Protein AF-A0A0F9LLH9-F1 (afdb_monomer_lite)

Secondary structure (DSSP, 8-state):
-HHHHHHHHHHHHHHHHHHHHHHHHHHHHHHHHHHHHHHHHHHHHHHHHHHHHHHHHHHHHH-S-HHHHHHHHHGGGHHHHHHHHHHHHTTSS-HHHHHHHHHHHHTHHHHTTS----

Organism: NCBI:txid412755

Structure (mmCIF, N/CA/C/O backbone):
data_AF-A0A0F9LLH9-F1
#
_entry.id   AF-A0A0F9LLH9-F1
#
loop_
_atom_site.group_PDB
_atom_site.id
_atom_site.type_symbol
_atom_site.label_atom_id
_atom_site.label_alt_id
_atom_site.label_comp_id
_atom_site.label_asym_id
_atom_site.label_entity_id
_atom_site.label_seq_id
_atom_site.pdbx_PDB_ins_code
_atom_site.Cartn_x
_atom_site.Cartn_y
_atom_site.Cartn_z
_atom_site.occupancy
_atom_site.B_iso_or_equiv
_atom_site.auth_seq_id
_atom_site.auth_comp_id
_atom_site.auth_asym_id
_atom_site.auth_atom_id
_atom_site.pdbx_PDB_model_num
ATOM 1 N N . MET A 1 1 ? -37.346 12.008 60.355 1.00 65.50 1 MET A N 1
ATOM 2 C CA . MET A 1 1 ? -37.540 12.304 58.913 1.00 65.50 1 MET A CA 1
ATOM 3 C C . MET A 1 1 ? -36.290 12.849 58.220 1.00 65.50 1 MET A C 1
ATOM 5 O O . MET A 1 1 ? -36.055 12.449 57.093 1.00 65.50 1 MET A O 1
ATOM 9 N N . ALA A 1 2 ? -35.460 13.703 58.837 1.00 70.50 2 ALA A N 1
ATOM 10 C CA . ALA A 1 2 ? -34.271 14.254 58.160 1.00 70.50 2 ALA A CA 1
ATOM 11 C C . ALA A 1 2 ? -33.203 13.199 57.783 1.00 70.50 2 ALA A C 1
ATOM 13 O O . ALA A 1 2 ? -32.676 13.241 56.675 1.00 70.50 2 ALA A O 1
ATOM 14 N N . LEU A 1 3 ? -32.940 12.211 58.653 1.00 71.38 3 LEU A N 1
ATOM 15 C CA . LEU A 1 3 ? -31.946 11.157 58.386 1.00 71.38 3 LEU A CA 1
ATOM 16 C C . LEU A 1 3 ? -32.271 10.329 57.129 1.00 71.38 3 LEU A C 1
ATOM 18 O O . LEU A 1 3 ? -31.393 10.084 56.310 1.00 71.38 3 LEU A O 1
ATOM 22 N N . SER A 1 4 ? -33.534 9.936 56.940 1.00 68.62 4 SER A N 1
ATOM 23 C CA . SER A 1 4 ? -33.949 9.094 55.808 1.00 68.62 4 SER A CA 1
ATOM 24 C C . SER A 1 4 ? -33.879 9.819 54.460 1.00 68.62 4 SER A C 1
ATOM 26 O O . SER A 1 4 ? -33.668 9.186 53.430 1.00 68.62 4 SER A O 1
ATOM 28 N N . VAL A 1 5 ? -34.041 11.146 54.456 1.00 74.75 5 VAL A N 1
ATOM 29 C CA . VAL A 1 5 ? -33.921 11.976 53.244 1.00 74.75 5 VAL A CA 1
ATOM 30 C C . VAL A 1 5 ? -32.457 12.131 52.828 1.00 74.75 5 VAL A C 1
ATOM 32 O O . VAL A 1 5 ? -32.149 12.065 51.640 1.00 74.75 5 VAL A O 1
ATOM 35 N N . VAL A 1 6 ? -31.547 12.294 53.794 1.00 75.00 6 VAL A N 1
ATOM 36 C CA . VAL A 1 6 ? -30.104 12.393 53.525 1.00 75.00 6 VAL A CA 1
ATOM 37 C C . VAL A 1 6 ? -29.558 11.073 52.976 1.00 75.00 6 VAL A C 1
ATOM 39 O O . VAL A 1 6 ? -28.835 11.096 51.985 1.00 75.00 6 VAL A O 1
ATOM 42 N N . VAL A 1 7 ? -29.958 9.933 53.553 1.00 74.81 7 VAL A N 1
ATOM 43 C CA . VAL A 1 7 ? -29.532 8.598 53.090 1.00 74.81 7 VAL A CA 1
ATOM 44 C C . VAL A 1 7 ? -29.948 8.342 51.635 1.00 74.81 7 VAL A C 1
ATOM 46 O O . VAL A 1 7 ? -29.089 8.008 50.823 1.00 74.81 7 VAL A O 1
ATOM 49 N N . LYS A 1 8 ? -31.209 8.615 51.261 1.00 76.56 8 LYS A N 1
ATOM 50 C CA . LYS A 1 8 ? -31.678 8.480 49.865 1.00 76.56 8 LYS A CA 1
ATOM 51 C C . LYS A 1 8 ? -30.870 9.321 48.876 1.00 76.56 8 LYS A C 1
ATOM 53 O O . LYS A 1 8 ? -30.489 8.843 47.816 1.00 76.56 8 LYS A O 1
ATOM 58 N N . LYS A 1 9 ? -30.573 10.576 49.230 1.00 73.50 9 LYS A N 1
ATOM 59 C CA . LYS A 1 9 ? -29.843 11.497 48.346 1.00 73.50 9 LYS A CA 1
ATOM 60 C C . LYS A 1 9 ? -28.395 11.048 48.104 1.00 73.50 9 LYS A C 1
ATOM 62 O O . LYS A 1 9 ? -27.853 11.297 47.030 1.00 73.50 9 LYS A O 1
ATOM 67 N N . VAL A 1 10 ? -27.778 10.400 49.096 1.00 78.38 10 VAL A N 1
ATOM 68 C CA . VAL A 1 10 ? -26.444 9.795 48.970 1.00 78.38 10 VAL A CA 1
ATOM 69 C C . VAL A 1 10 ? -26.495 8.553 48.073 1.00 78.38 10 VAL A C 1
ATOM 71 O O . VAL A 1 10 ? -25.686 8.462 47.154 1.00 78.38 10 VAL A O 1
ATOM 74 N N . GLU A 1 11 ? -27.466 7.653 48.263 1.00 76.44 11 GLU A N 1
ATOM 75 C CA . GLU A 1 11 ? -27.653 6.463 47.410 1.00 76.44 11 GLU A CA 1
ATOM 76 C C . GLU A 1 11 ? -27.918 6.818 45.938 1.00 76.44 11 GLU A C 1
ATOM 78 O O . GLU A 1 11 ? -27.299 6.240 45.039 1.00 76.44 11 GLU A O 1
ATOM 83 N N . ASP A 1 12 ? -28.775 7.809 45.676 1.00 80.00 12 ASP A N 1
ATOM 84 C CA . ASP A 1 12 ? -29.069 8.286 44.320 1.00 80.00 12 ASP A CA 1
ATOM 85 C C . ASP A 1 12 ? -27.812 8.864 43.646 1.00 80.00 12 ASP A C 1
ATOM 87 O O . ASP A 1 12 ? -27.518 8.566 42.485 1.00 80.00 12 ASP A O 1
ATOM 91 N N . GLY A 1 13 ? -27.023 9.648 44.391 1.00 81.56 13 GLY A N 1
ATOM 92 C CA . GLY A 1 13 ? -25.750 10.195 43.919 1.00 81.56 13 GLY A CA 1
ATOM 93 C C . GLY A 1 13 ? -24.730 9.104 43.587 1.00 81.56 13 GLY A C 1
ATOM 94 O O . GLY A 1 13 ? -24.126 9.130 42.514 1.00 81.56 13 GLY A O 1
ATOM 95 N N . SER A 1 14 ? -24.575 8.109 44.463 1.00 80.62 14 SER A N 1
ATOM 96 C CA . SER A 1 14 ? -23.702 6.954 44.226 1.00 80.62 14 SER A CA 1
ATOM 97 C C . SER A 1 14 ? -24.143 6.144 43.005 1.00 80.62 14 SER A C 1
ATOM 99 O O . SER A 1 14 ? -23.306 5.766 42.187 1.00 80.62 14 SER A O 1
ATOM 101 N N . THR A 1 15 ? -25.449 5.943 42.822 1.00 84.38 15 THR A N 1
ATOM 102 C CA . THR A 1 15 ? -26.009 5.201 41.681 1.00 84.38 15 THR A CA 1
ATOM 103 C C . THR A 1 15 ? -25.741 5.911 40.352 1.00 84.38 15 THR A C 1
ATOM 105 O O . THR A 1 15 ? -25.343 5.276 39.372 1.00 84.38 15 THR A O 1
ATOM 108 N N . LEU A 1 16 ? -25.890 7.240 40.314 1.00 86.25 16 LEU A N 1
ATOM 109 C CA . LEU A 1 16 ? -25.577 8.052 39.132 1.00 86.25 16 LEU A CA 1
ATOM 110 C C . LEU A 1 16 ? -24.092 7.979 38.756 1.00 86.25 16 LEU A C 1
ATOM 112 O O . LEU A 1 16 ? -23.763 7.851 37.575 1.00 86.25 16 LEU A O 1
ATOM 116 N N . VAL A 1 17 ? -23.196 8.023 39.747 1.00 87.31 17 VAL A N 1
ATOM 117 C CA . VAL A 1 17 ? -21.747 7.905 39.524 1.00 87.31 17 VAL A CA 1
ATOM 118 C C . VAL A 1 17 ? -21.389 6.524 38.978 1.00 87.31 17 VAL A C 1
ATOM 120 O O . VAL A 1 17 ? -20.662 6.437 37.990 1.00 87.31 17 VAL A O 1
ATOM 123 N N . VAL A 1 18 ? -21.939 5.452 39.557 1.00 89.06 18 VAL A N 1
ATOM 124 C CA . VAL A 1 18 ? -21.704 4.075 39.092 1.00 89.06 18 VAL A CA 1
ATOM 125 C C . VAL A 1 18 ? -22.172 3.894 37.649 1.00 89.06 18 VAL A C 1
ATOM 127 O O . VAL A 1 18 ? -21.434 3.334 36.839 1.00 89.06 18 VAL A O 1
ATOM 130 N N . LYS A 1 19 ? -23.345 4.429 37.289 1.00 88.88 19 LYS A N 1
ATOM 131 C CA . LYS A 1 19 ? -23.845 4.376 35.909 1.00 88.88 19 LYS A CA 1
ATOM 132 C C . LYS A 1 19 ? -22.925 5.121 34.941 1.00 88.88 19 LYS A C 1
ATOM 134 O O . LYS A 1 19 ? -22.507 4.554 33.939 1.00 88.88 19 LYS A O 1
ATOM 139 N N . ALA A 1 20 ? -22.531 6.351 35.273 1.00 87.81 20 ALA A N 1
ATOM 140 C CA . ALA A 1 20 ? -21.629 7.133 34.429 1.00 87.81 20 ALA A CA 1
ATOM 141 C C . ALA A 1 20 ? -20.248 6.470 34.262 1.00 87.81 20 ALA A C 1
ATOM 143 O O . ALA A 1 20 ? -19.631 6.571 33.201 1.00 87.81 20 ALA A O 1
ATOM 144 N N . MET A 1 21 ? -19.749 5.795 35.302 1.00 88.31 21 MET A N 1
ATOM 145 C CA . MET A 1 21 ? -18.527 4.994 35.222 1.00 88.31 21 MET A CA 1
ATOM 146 C C . MET A 1 21 ? -18.713 3.756 34.340 1.00 88.31 21 MET A C 1
ATOM 148 O O . MET A 1 21 ? -17.844 3.484 33.517 1.00 88.31 21 MET A O 1
ATOM 152 N N . SER A 1 22 ? -19.841 3.051 34.458 1.00 91.50 22 SER A N 1
ATOM 153 C CA . SER A 1 22 ? -20.176 1.902 33.607 1.00 91.50 22 SER A CA 1
ATOM 154 C C . SER A 1 22 ? -20.208 2.289 32.128 1.00 91.50 22 SER A C 1
ATOM 156 O O . SER A 1 22 ? -19.522 1.668 31.320 1.00 91.50 22 SER A O 1
ATOM 158 N N . ASP A 1 23 ? -20.902 3.379 31.787 1.00 91.62 23 ASP A N 1
ATOM 159 C CA . ASP A 1 23 ? -21.000 3.880 30.410 1.00 91.62 23 ASP A CA 1
ATOM 160 C C . ASP A 1 23 ? -19.620 4.263 29.842 1.00 91.62 23 ASP A C 1
ATOM 162 O O . ASP A 1 23 ? -19.338 4.101 28.653 1.00 91.62 23 ASP A O 1
ATOM 166 N N . LYS A 1 24 ? -18.726 4.794 30.689 1.00 91.75 24 LYS A N 1
ATOM 167 C CA . LYS A 1 24 ? -17.340 5.090 30.295 1.00 91.75 24 LYS A CA 1
ATOM 168 C C . LYS A 1 24 ? -16.535 3.816 30.052 1.00 91.75 24 LYS A C 1
ATOM 170 O O . LYS A 1 24 ? -15.802 3.763 29.067 1.00 91.75 24 LYS A O 1
ATOM 175 N N . THR A 1 25 ? -16.664 2.811 30.915 1.00 91.81 25 THR A N 1
ATOM 176 C CA . THR A 1 25 ? -15.997 1.511 30.750 1.00 91.81 25 THR A CA 1
ATOM 177 C C . THR A 1 25 ? -16.435 0.818 29.461 1.00 91.81 25 THR A C 1
ATOM 179 O O . THR A 1 25 ? -15.596 0.268 28.746 1.00 91.81 25 THR A O 1
ATOM 182 N N . GLU A 1 26 ? -17.720 0.892 29.115 1.00 92.88 26 GLU A N 1
ATOM 183 C CA . GLU A 1 26 ? -18.250 0.335 27.867 1.00 92.88 26 GLU A CA 1
ATOM 184 C C . GLU A 1 26 ? -17.631 1.022 26.640 1.00 92.88 26 GLU A C 1
ATOM 186 O O . GLU A 1 26 ? -17.029 0.360 25.796 1.00 92.88 26 GLU A O 1
ATOM 191 N N . LYS A 1 27 ? -17.618 2.362 26.608 1.00 93.94 27 LYS A N 1
ATOM 192 C CA . LYS A 1 27 ? -16.973 3.128 25.523 1.00 93.94 27 LYS A CA 1
ATOM 193 C C . LYS A 1 27 ? -15.484 2.823 25.375 1.00 93.94 27 LYS A C 1
ATOM 195 O O . LYS A 1 27 ? -14.987 2.725 24.256 1.00 93.94 27 LYS A O 1
ATOM 200 N N . ILE A 1 28 ? -14.759 2.687 26.488 1.00 93.25 28 ILE A N 1
ATOM 201 C CA . ILE A 1 28 ? -13.338 2.306 26.461 1.00 93.25 28 ILE A CA 1
ATOM 202 C C . ILE A 1 28 ? -13.179 0.915 25.841 1.00 93.25 28 ILE A C 1
ATOM 204 O O . ILE A 1 28 ? -12.287 0.709 25.020 1.00 93.25 28 ILE A O 1
ATOM 208 N N . THR A 1 29 ? -14.055 -0.024 26.196 1.00 90.94 29 THR A N 1
ATOM 209 C CA . THR A 1 29 ? -14.032 -1.391 25.664 1.00 90.94 29 THR A CA 1
ATOM 210 C C . THR A 1 29 ? -14.237 -1.409 24.150 1.00 90.94 29 THR A C 1
ATOM 212 O O . THR A 1 29 ? -13.516 -2.117 23.447 1.00 90.94 29 THR A O 1
ATOM 215 N N . ASP A 1 30 ? -15.163 -0.606 23.632 1.00 93.19 30 ASP A N 1
ATOM 216 C CA . ASP A 1 30 ? -15.415 -0.528 22.190 1.00 93.19 30 ASP A CA 1
ATOM 217 C C . ASP A 1 30 ? -14.237 0.090 21.430 1.00 93.19 30 ASP A C 1
ATOM 219 O O . ASP A 1 30 ? -13.787 -0.465 20.428 1.00 93.19 30 ASP A O 1
ATOM 223 N N . VAL A 1 31 ? -13.639 1.163 21.959 1.00 93.19 31 VAL A N 1
ATOM 224 C CA . VAL A 1 31 ? -12.424 1.758 21.375 1.00 93.19 31 VAL A CA 1
ATOM 225 C C . VAL A 1 31 ? -11.266 0.755 21.343 1.00 93.19 31 VAL A C 1
ATOM 227 O O . VAL A 1 31 ? -10.522 0.701 20.362 1.00 93.19 31 VAL A O 1
ATOM 230 N N . LEU A 1 32 ? -11.103 -0.061 22.390 1.00 87.00 32 LEU A N 1
ATOM 231 C CA . LEU A 1 32 ? -10.059 -1.088 22.436 1.00 87.00 32 LEU A CA 1
ATOM 232 C C . LEU A 1 32 ? -10.273 -2.183 21.383 1.00 87.00 32 LEU A C 1
ATOM 234 O O . LEU A 1 32 ? -9.300 -2.617 20.763 1.00 87.00 32 LEU A O 1
ATOM 238 N N . LYS A 1 33 ? -11.521 -2.599 21.136 1.00 89.75 33 LYS A N 1
ATOM 239 C CA . LYS A 1 33 ? -11.845 -3.560 20.068 1.00 89.75 33 LYS A CA 1
ATOM 240 C C . LYS A 1 33 ? -11.500 -2.995 18.692 1.00 89.75 33 LYS A C 1
ATOM 242 O O . LYS A 1 33 ? -10.807 -3.660 17.923 1.00 89.75 33 LYS A O 1
ATOM 247 N N . ASP A 1 34 ? -11.898 -1.756 18.416 1.00 89.31 34 ASP A N 1
ATOM 248 C CA . ASP A 1 34 ? -11.603 -1.087 17.144 1.00 89.31 34 ASP A CA 1
ATOM 249 C C . ASP A 1 34 ? -10.096 -0.932 16.905 1.00 89.31 34 ASP A C 1
ATOM 251 O O . ASP A 1 34 ? -9.607 -1.115 15.787 1.00 89.31 34 ASP A O 1
ATOM 255 N N . LEU A 1 35 ? -9.337 -0.605 17.956 1.00 83.31 35 LEU A N 1
ATOM 256 C CA . LEU A 1 35 ? -7.878 -0.533 17.888 1.00 83.31 35 LEU A CA 1
ATOM 257 C C . LEU A 1 35 ? -7.250 -1.899 17.616 1.00 83.31 35 LEU A C 1
ATOM 259 O O . LEU A 1 35 ? -6.313 -1.977 16.823 1.00 83.31 35 LEU A O 1
ATOM 263 N N . SER A 1 36 ? -7.765 -2.960 18.242 1.00 79.88 36 SER A N 1
ATOM 264 C CA . SER A 1 36 ? -7.280 -4.323 18.019 1.00 79.88 36 SER A CA 1
ATOM 265 C C . SER A 1 36 ? -7.433 -4.733 16.555 1.00 79.88 36 SER A C 1
ATOM 267 O O . SER A 1 36 ? -6.464 -5.181 15.950 1.00 79.88 36 SER A O 1
ATOM 269 N N . VAL A 1 37 ? -8.611 -4.502 15.963 1.00 81.69 37 VAL A N 1
ATOM 270 C CA . VAL A 1 37 ? -8.879 -4.821 14.549 1.00 81.69 37 VAL A CA 1
ATOM 271 C C . VAL A 1 37 ? -7.937 -4.048 13.623 1.00 81.69 37 VAL A C 1
ATOM 273 O O . VAL A 1 37 ? -7.250 -4.644 12.797 1.00 81.69 37 VAL A O 1
ATOM 276 N N . LYS A 1 38 ? -7.814 -2.727 13.812 1.00 75.62 38 LYS A N 1
ATOM 277 C CA . LYS A 1 38 ? -6.903 -1.894 13.005 1.00 75.62 38 LYS A CA 1
ATOM 278 C C . LYS A 1 38 ? -5.439 -2.317 13.143 1.00 75.62 38 LYS A C 1
ATOM 280 O O . LYS A 1 38 ? -4.671 -2.202 12.190 1.00 75.62 38 LYS A O 1
ATOM 285 N N . MET A 1 39 ? -5.024 -2.771 14.325 1.00 68.88 39 MET A N 1
ATOM 286 C CA . MET A 1 39 ? -3.658 -3.240 14.550 1.00 68.88 39 MET A CA 1
ATOM 287 C C . MET A 1 39 ? -3.370 -4.534 13.781 1.00 68.88 39 MET A C 1
ATOM 289 O O . MET A 1 39 ? -2.264 -4.690 13.261 1.00 68.88 39 MET A O 1
ATOM 293 N N . ASP A 1 40 ? -4.344 -5.436 13.679 1.00 68.88 40 ASP A N 1
ATOM 294 C CA . ASP A 1 40 ? -4.202 -6.665 12.898 1.00 68.88 40 ASP A CA 1
ATOM 295 C C . ASP A 1 40 ? -4.143 -6.382 11.391 1.00 68.88 40 ASP A C 1
ATOM 297 O O . ASP A 1 40 ? -3.290 -6.952 10.704 1.00 68.88 40 ASP A O 1
ATOM 301 N N . ASP A 1 41 ? -4.926 -5.418 10.896 1.00 71.06 41 ASP A N 1
ATOM 302 C CA . ASP A 1 41 ? -4.827 -4.939 9.510 1.00 71.06 41 ASP A CA 1
ATOM 303 C C . ASP A 1 41 ? -3.424 -4.376 9.207 1.00 71.06 41 ASP A C 1
ATOM 305 O O . ASP A 1 41 ? -2.784 -4.757 8.225 1.00 71.06 41 ASP A O 1
ATOM 309 N N . ILE A 1 42 ? -2.876 -3.537 10.099 1.00 70.88 42 ILE A N 1
ATOM 310 C CA . ILE A 1 42 ? -1.523 -2.967 9.951 1.00 70.88 42 ILE A CA 1
ATOM 311 C C . ILE A 1 42 ? -0.444 -4.055 9.972 1.00 70.88 42 ILE A C 1
ATOM 313 O O . ILE A 1 42 ? 0.526 -3.985 9.210 1.00 70.88 42 ILE A O 1
ATOM 317 N N . LYS A 1 43 ? -0.572 -5.057 10.851 1.00 66.94 43 LYS A N 1
ATOM 318 C CA . LYS A 1 43 ? 0.359 -6.194 10.881 1.00 66.94 43 LYS A CA 1
ATOM 319 C C . LYS A 1 43 ? 0.315 -6.954 9.563 1.00 66.94 43 LYS A C 1
ATOM 321 O O . LYS A 1 43 ? 1.379 -7.274 9.037 1.00 66.94 43 LYS A O 1
ATOM 326 N N . SER A 1 44 ? -0.879 -7.197 9.023 1.00 70.81 44 SER A N 1
ATOM 327 C CA . SER A 1 44 ? -1.045 -7.848 7.723 1.00 70.81 44 SER A CA 1
ATOM 328 C C . SER A 1 44 ? -0.327 -7.067 6.620 1.00 70.81 44 SER A C 1
ATOM 330 O O . SER A 1 44 ? 0.521 -7.627 5.927 1.00 70.81 44 SER A O 1
ATOM 332 N N . ASP A 1 45 ? -0.548 -5.753 6.534 1.00 76.06 45 ASP A N 1
ATOM 333 C CA . ASP A 1 45 ? 0.116 -4.882 5.557 1.00 76.06 45 ASP A CA 1
ATO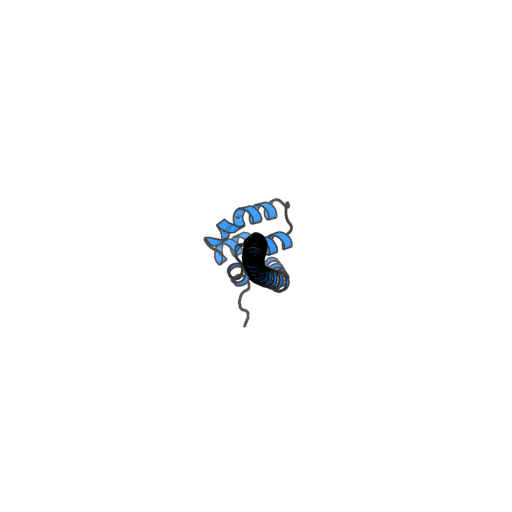M 334 C C . ASP A 1 45 ? 1.642 -4.868 5.713 1.00 76.06 45 ASP A C 1
ATOM 336 O O . ASP A 1 45 ? 2.380 -4.902 4.727 1.00 76.06 45 ASP A O 1
ATOM 340 N N . SER A 1 46 ? 2.140 -4.837 6.952 1.00 79.44 46 SER A N 1
ATOM 341 C CA . SER A 1 46 ? 3.577 -4.872 7.249 1.00 79.44 46 SER A CA 1
ATOM 342 C C . SER A 1 46 ? 4.226 -6.176 6.781 1.00 79.44 46 SER A C 1
ATOM 344 O O . SER A 1 46 ? 5.296 -6.146 6.168 1.00 79.44 46 SER A O 1
ATOM 346 N N . VAL A 1 47 ? 3.559 -7.313 7.012 1.00 81.38 47 VAL A N 1
ATOM 347 C CA . VAL A 1 47 ? 4.001 -8.629 6.530 1.00 81.38 47 VAL A CA 1
ATOM 348 C C . VAL A 1 47 ? 4.028 -8.648 5.004 1.00 81.38 47 VAL A C 1
ATOM 350 O O . VAL A 1 47 ? 5.065 -8.966 4.426 1.00 81.38 47 VAL A O 1
ATOM 353 N N . LEU A 1 48 ? 2.950 -8.202 4.347 1.00 81.00 48 LEU A N 1
ATOM 354 C CA . LEU A 1 48 ? 2.886 -8.148 2.885 1.00 81.00 48 LEU A CA 1
ATOM 355 C C . LEU A 1 48 ? 4.003 -7.281 2.292 1.00 81.00 48 LEU A C 1
ATOM 357 O O . LEU A 1 48 ? 4.667 -7.669 1.332 1.00 81.00 48 LEU A O 1
ATOM 361 N N . ILE A 1 49 ? 4.254 -6.111 2.875 1.00 86.56 49 ILE A N 1
ATOM 362 C CA . ILE A 1 49 ? 5.328 -5.228 2.420 1.00 86.56 49 ILE A CA 1
ATOM 363 C C . ILE A 1 49 ? 6.690 -5.889 2.621 1.00 86.56 49 ILE A C 1
ATOM 365 O O . ILE A 1 49 ? 7.522 -5.851 1.715 1.00 86.56 49 ILE A O 1
ATOM 369 N N . LYS A 1 50 ? 6.943 -6.488 3.785 1.00 88.25 50 LYS A N 1
ATOM 370 C CA . LYS A 1 50 ? 8.244 -7.081 4.099 1.00 88.25 50 LYS A CA 1
ATOM 371 C C . LYS A 1 50 ? 8.560 -8.281 3.207 1.00 88.25 50 LYS A C 1
ATOM 373 O O . LYS A 1 50 ? 9.690 -8.383 2.738 1.00 88.25 50 LYS A O 1
ATOM 378 N N . GLU A 1 51 ? 7.585 -9.152 2.973 1.00 88.06 51 GLU A N 1
ATOM 379 C CA . GLU A 1 51 ? 7.772 -10.387 2.208 1.00 88.06 51 GLU A CA 1
ATOM 380 C C . GLU A 1 51 ? 7.838 -10.135 0.701 1.00 88.06 51 GLU A C 1
ATOM 382 O O . GLU A 1 51 ? 8.727 -10.651 0.028 1.00 88.06 51 GLU A O 1
ATOM 387 N N . TYR A 1 52 ? 6.938 -9.308 0.161 1.00 88.44 52 TYR A N 1
ATOM 388 C CA . TYR A 1 52 ? 6.765 -9.209 -1.290 1.00 88.44 52 TYR A CA 1
ATOM 389 C C . TYR A 1 52 ? 7.526 -8.056 -1.938 1.00 88.44 52 TYR A C 1
ATOM 391 O O . TYR A 1 52 ? 7.774 -8.113 -3.139 1.00 88.44 52 TYR A O 1
ATOM 399 N N . THR A 1 53 ? 7.947 -7.033 -1.184 1.00 90.88 53 THR A N 1
ATOM 400 C CA . THR A 1 53 ? 8.779 -5.958 -1.756 1.00 90.88 53 THR A CA 1
ATOM 401 C C . THR A 1 53 ? 10.030 -6.486 -2.470 1.00 90.88 53 THR A C 1
ATOM 403 O O . THR A 1 53 ? 10.185 -6.146 -3.640 1.00 90.88 53 THR A O 1
ATOM 406 N N . PRO A 1 54 ? 10.889 -7.323 -1.849 1.00 89.94 54 PRO A N 1
ATOM 407 C CA . PRO A 1 54 ? 12.098 -7.803 -2.522 1.00 89.94 54 PRO A CA 1
ATOM 408 C C . PRO A 1 54 ? 11.791 -8.659 -3.760 1.00 89.94 54 PRO A C 1
ATOM 410 O O . PRO A 1 54 ? 12.463 -8.522 -4.776 1.00 89.94 54 PRO A O 1
ATOM 413 N N . LEU A 1 55 ? 10.738 -9.483 -3.715 1.00 90.44 55 LEU A N 1
ATOM 414 C CA . LEU A 1 55 ? 10.329 -10.327 -4.845 1.00 90.44 55 LEU A CA 1
ATOM 415 C C . LEU A 1 55 ? 9.859 -9.496 -6.046 1.00 90.44 55 LEU A C 1
ATOM 417 O O . LEU A 1 55 ? 10.152 -9.817 -7.196 1.00 90.44 55 LEU A O 1
ATOM 421 N N . ILE A 1 56 ? 9.130 -8.409 -5.787 1.00 90.94 56 ILE A N 1
ATOM 422 C CA . ILE A 1 56 ? 8.666 -7.498 -6.837 1.00 90.94 56 ILE A CA 1
ATOM 423 C C . ILE A 1 56 ? 9.826 -6.636 -7.356 1.00 90.94 56 ILE A C 1
ATOM 425 O O . ILE A 1 56 ? 9.870 -6.342 -8.548 1.00 90.94 56 ILE A O 1
ATOM 429 N N . GLU A 1 57 ? 10.781 -6.253 -6.500 1.00 91.38 57 GLU A N 1
ATOM 430 C CA . GLU A 1 57 ? 12.007 -5.572 -6.938 1.00 91.38 57 GLU A CA 1
ATOM 431 C C . GLU A 1 57 ? 12.799 -6.445 -7.918 1.00 91.38 57 GLU A C 1
ATOM 433 O O . GLU A 1 57 ? 13.126 -5.973 -9.006 1.00 91.38 57 GLU A O 1
ATOM 438 N N . GLU A 1 58 ? 13.014 -7.720 -7.587 1.00 90.56 58 GLU A N 1
ATOM 439 C CA . GLU A 1 58 ? 13.683 -8.687 -8.465 1.00 90.56 58 GLU A CA 1
ATOM 440 C C . GLU A 1 58 ? 12.912 -8.901 -9.779 1.00 90.56 58 GLU A C 1
ATOM 442 O O . GLU A 1 58 ? 13.497 -8.935 -10.863 1.00 90.56 58 GLU A O 1
ATOM 447 N N . LEU A 1 59 ? 11.582 -9.003 -9.713 1.00 90.06 59 LEU A N 1
ATOM 448 C CA . LEU A 1 59 ? 10.734 -9.087 -10.903 1.00 90.06 59 LEU A CA 1
ATOM 449 C C . LEU A 1 59 ? 10.930 -7.869 -11.814 1.00 90.06 59 LEU A C 1
ATOM 451 O O . LEU A 1 59 ? 11.093 -8.027 -13.020 1.00 90.06 59 LEU A O 1
ATOM 455 N N . PHE A 1 60 ? 10.941 -6.658 -11.254 1.00 91.31 60 PHE A N 1
ATOM 456 C CA . PHE A 1 60 ? 11.119 -5.425 -12.025 1.00 91.31 60 PHE A CA 1
ATOM 457 C C . PHE A 1 60 ? 12.504 -5.312 -12.666 1.00 91.31 60 PHE A C 1
ATOM 459 O O . PHE A 1 60 ? 12.637 -4.616 -13.666 1.00 91.31 60 PHE A O 1
ATOM 466 N N . GLU A 1 61 ? 13.524 -5.978 -12.125 1.00 90.06 61 GLU A N 1
ATOM 467 C CA . GLU A 1 61 ? 14.849 -6.062 -12.754 1.00 90.06 61 GLU A CA 1
ATOM 468 C C . GLU A 1 61 ? 14.872 -7.016 -13.950 1.00 90.06 61 GLU A C 1
ATOM 470 O O . GLU A 1 61 ? 15.589 -6.777 -14.919 1.00 90.06 61 GLU A O 1
ATOM 475 N N . LYS A 1 62 ? 14.069 -8.084 -13.902 1.00 88.62 62 LYS A N 1
ATOM 476 C CA . LYS A 1 62 ? 13.957 -9.076 -14.985 1.00 88.62 62 LYS A CA 1
ATOM 477 C C . LYS A 1 62 ? 13.004 -8.638 -16.097 1.00 88.62 62 LYS A C 1
ATOM 479 O O . LYS A 1 62 ? 13.085 -9.140 -17.216 1.00 88.62 62 LYS A O 1
ATOM 484 N N . VAL A 1 63 ? 12.080 -7.733 -15.792 1.00 86.94 63 VAL A N 1
ATOM 485 C CA . VAL A 1 63 ? 11.095 -7.213 -16.741 1.00 86.94 63 VAL A CA 1
ATOM 486 C C . VAL A 1 63 ? 11.691 -6.032 -17.506 1.00 86.94 63 VAL A C 1
ATOM 488 O O . VAL A 1 63 ? 12.025 -5.008 -16.921 1.00 86.94 63 VAL A O 1
ATOM 491 N N . GLY A 1 64 ? 11.762 -6.145 -18.835 1.00 83.69 64 GLY A N 1
ATOM 492 C CA . GLY A 1 64 ? 12.304 -5.081 -19.687 1.00 83.69 64 GLY A CA 1
ATOM 493 C C . GLY A 1 64 ? 11.487 -3.783 -19.638 1.00 83.69 64 GLY A C 1
ATOM 494 O O . GLY A 1 64 ? 12.051 -2.706 -19.453 1.00 83.69 64 GLY A O 1
ATOM 495 N N . ASN A 1 65 ? 10.156 -3.876 -19.758 1.00 91.12 65 ASN A N 1
ATOM 496 C CA . ASN A 1 65 ? 9.249 -2.728 -19.681 1.00 91.12 65 ASN A CA 1
ATOM 497 C C . ASN A 1 65 ? 8.260 -2.876 -18.517 1.00 91.12 65 ASN A C 1
ATOM 499 O O . ASN A 1 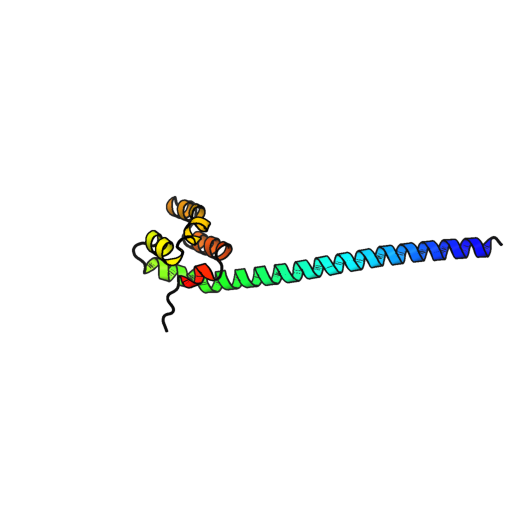65 ? 7.189 -3.469 -18.649 1.00 91.12 65 ASN A O 1
ATOM 503 N N . VAL A 1 66 ? 8.622 -2.310 -17.364 1.00 90.38 66 VAL A N 1
ATOM 504 C CA . VAL A 1 66 ? 7.803 -2.375 -16.143 1.00 90.38 66 VAL A CA 1
ATOM 505 C C . VAL A 1 66 ? 6.436 -1.705 -16.331 1.00 90.38 66 VAL A C 1
ATOM 507 O O . VAL A 1 66 ? 5.452 -2.181 -15.773 1.00 90.38 66 VAL A O 1
ATOM 510 N N . GLU A 1 67 ? 6.333 -0.629 -17.121 1.00 92.00 67 GLU A N 1
ATOM 511 C CA . GLU A 1 67 ? 5.049 0.061 -17.318 1.00 92.00 67 GLU A CA 1
ATOM 512 C C . GLU A 1 67 ? 4.040 -0.825 -18.042 1.00 92.00 67 GLU A C 1
ATOM 514 O O . GLU A 1 67 ? 2.892 -0.951 -17.620 1.00 92.00 67 GLU A O 1
ATOM 519 N N . GLU A 1 68 ? 4.479 -1.417 -19.147 1.00 92.88 68 GLU A N 1
ATOM 520 C CA . GLU A 1 68 ? 3.664 -2.300 -19.975 1.00 92.88 68 GLU A CA 1
ATOM 521 C C . GLU A 1 68 ? 3.256 -3.542 -19.191 1.00 92.88 68 GLU A C 1
ATOM 523 O O . GLU A 1 68 ? 2.070 -3.843 -19.092 1.00 92.88 68 GLU A O 1
ATOM 528 N N . TYR A 1 69 ? 4.211 -4.152 -18.491 1.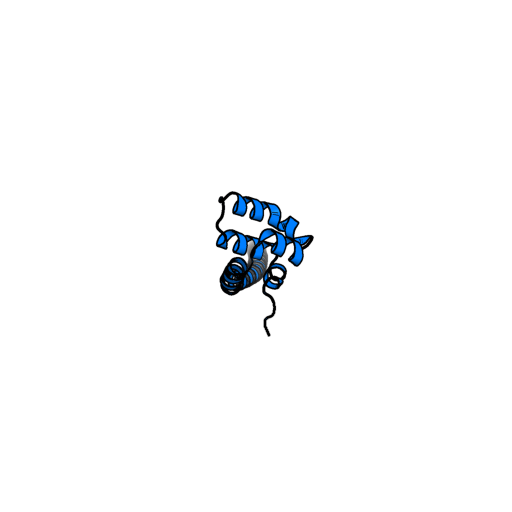00 90.69 69 TYR A N 1
ATOM 529 C CA . TYR A 1 69 ? 3.957 -5.278 -17.607 1.00 90.69 69 TYR A CA 1
ATOM 530 C C . TYR A 1 69 ? 2.885 -4.985 -16.544 1.00 90.69 69 TYR A C 1
ATOM 532 O O . TYR A 1 69 ? 1.969 -5.781 -16.323 1.00 90.69 69 TYR A O 1
ATOM 540 N N . LEU A 1 70 ? 2.968 -3.822 -15.889 1.00 91.50 70 LEU A N 1
ATOM 541 C CA . LEU A 1 70 ? 1.977 -3.407 -14.898 1.00 91.50 70 LEU A CA 1
ATOM 542 C C . LEU A 1 70 ? 0.606 -3.155 -15.533 1.00 91.50 70 LEU A C 1
ATOM 544 O O . LEU A 1 70 ? -0.403 -3.549 -14.951 1.00 91.50 70 LEU A O 1
ATOM 548 N N . LYS A 1 71 ? 0.548 -2.529 -16.713 1.00 92.19 71 LYS A N 1
ATOM 549 C CA . LYS A 1 71 ? -0.712 -2.291 -17.435 1.00 92.19 71 LYS A CA 1
ATOM 550 C C . LYS A 1 71 ? -1.385 -3.594 -17.852 1.00 92.19 71 LYS A C 1
ATOM 552 O O . LYS A 1 71 ? -2.589 -3.730 -17.656 1.00 92.19 71 LYS A O 1
ATOM 557 N N . GLU A 1 72 ? -0.624 -4.555 -18.363 1.00 90.88 72 GLU A N 1
ATOM 558 C CA . GLU A 1 72 ? -1.142 -5.866 -18.762 1.00 90.88 72 GLU A CA 1
ATOM 559 C C . GLU A 1 72 ? -1.678 -6.657 -17.568 1.00 90.88 72 GLU A C 1
ATOM 561 O O . GLU A 1 72 ? -2.768 -7.224 -17.625 1.00 90.88 72 GLU A O 1
ATOM 566 N N . ARG A 1 73 ? -0.924 -6.690 -16.464 1.00 89.44 73 ARG A N 1
ATOM 567 C CA . ARG A 1 73 ? -1.260 -7.532 -15.309 1.00 89.44 73 ARG A CA 1
ATOM 568 C C . ARG A 1 73 ? -2.289 -6.916 -14.369 1.00 89.44 73 ARG A C 1
ATOM 570 O O . ARG A 1 73 ? -3.027 -7.658 -13.725 1.00 89.44 73 ARG A O 1
ATOM 577 N N . LEU A 1 74 ? -2.337 -5.589 -14.263 1.00 89.69 74 LEU A N 1
ATOM 578 C CA . LEU A 1 74 ? -3.281 -4.893 -13.385 1.00 89.69 74 LEU A CA 1
ATOM 579 C C . LEU A 1 74 ? -4.525 -4.404 -14.130 1.00 89.69 74 LEU A C 1
ATOM 581 O O . LEU A 1 74 ? -5.543 -4.157 -13.485 1.00 89.69 74 LEU A O 1
ATOM 585 N N . ALA A 1 75 ? -4.481 -4.273 -15.458 1.00 89.06 75 ALA A N 1
ATOM 586 C CA . ALA A 1 75 ? -5.580 -3.749 -16.266 1.00 89.06 75 ALA A CA 1
ATOM 587 C C . ALA A 1 75 ? -6.156 -2.453 -15.653 1.00 89.06 75 ALA A C 1
ATOM 589 O 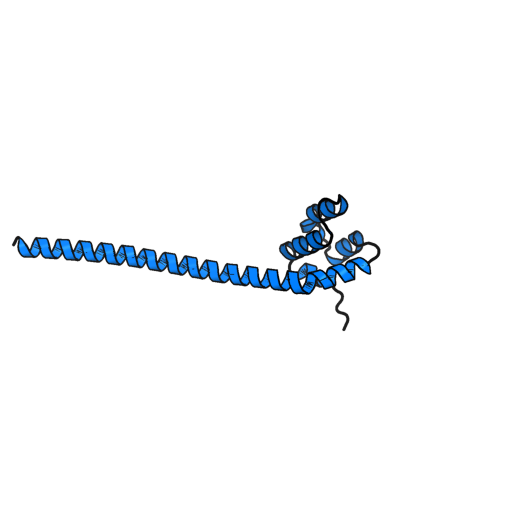O . ALA A 1 75 ? -5.434 -1.477 -15.450 1.00 89.06 75 ALA A O 1
ATOM 590 N N . THR A 1 76 ? -7.439 -2.441 -15.283 1.00 89.75 76 THR A N 1
ATOM 591 C CA . THR A 1 76 ? -8.099 -1.282 -14.659 1.00 89.75 76 THR A CA 1
ATOM 592 C C . THR A 1 76 ? -7.520 -0.901 -13.295 1.00 89.75 76 THR A C 1
ATOM 594 O O . THR A 1 76 ? -7.635 0.251 -12.882 1.00 89.75 76 THR A O 1
ATOM 597 N N . ASP A 1 77 ? -6.889 -1.836 -12.576 1.00 90.19 77 ASP A N 1
ATOM 598 C CA . ASP A 1 77 ? -6.248 -1.545 -11.290 1.00 90.19 77 ASP A CA 1
ATOM 599 C C . ASP A 1 77 ? -4.971 -0.702 -11.457 1.00 90.19 77 ASP A C 1
ATOM 601 O O . ASP A 1 77 ? -4.562 -0.039 -10.502 1.00 90.19 77 ASP A O 1
ATOM 605 N N . PHE A 1 78 ? -4.386 -0.633 -12.661 1.00 93.00 78 PHE A N 1
ATOM 606 C CA . PHE A 1 78 ? -3.258 0.261 -12.937 1.00 93.00 78 PHE A CA 1
ATOM 607 C C . PHE A 1 78 ? -3.628 1.736 -12.719 1.00 93.00 78 PHE A C 1
ATOM 609 O O . PHE A 1 78 ? -2.837 2.503 -12.169 1.00 93.00 78 PHE A O 1
ATOM 616 N N . GLU A 1 79 ? -4.857 2.134 -13.064 1.00 94.00 79 GLU A N 1
ATOM 617 C CA . GLU A 1 79 ? -5.320 3.518 -12.8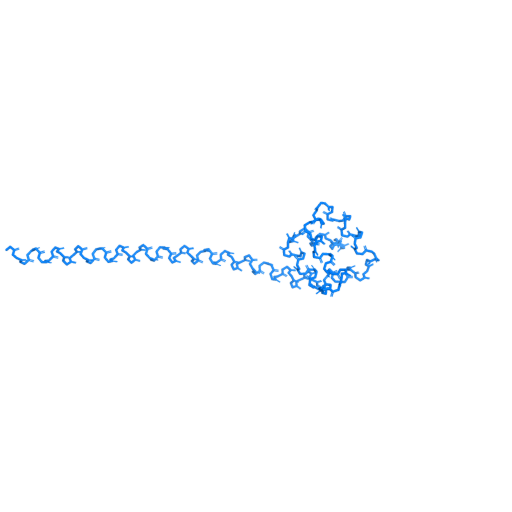96 1.00 94.00 79 GLU A CA 1
ATOM 618 C C . GLU A 1 79 ? -5.315 3.956 -11.421 1.00 94.00 79 GLU A C 1
ATOM 620 O O . GLU A 1 79 ? -5.045 5.118 -11.123 1.00 94.00 79 GLU A O 1
ATOM 625 N N . LYS A 1 80 ? -5.491 3.019 -10.478 1.00 94.25 80 LYS A N 1
ATOM 626 C CA . LYS A 1 80 ? -5.444 3.300 -9.032 1.00 94.25 80 LYS A CA 1
ATOM 627 C C . LYS A 1 80 ? -4.046 3.666 -8.535 1.00 94.25 80 LYS A C 1
ATOM 629 O O . LYS A 1 80 ? -3.921 4.343 -7.518 1.00 94.25 80 LYS A O 1
ATOM 634 N N . ILE A 1 81 ? -2.999 3.228 -9.234 1.00 95.06 81 ILE A N 1
ATOM 635 C CA . ILE A 1 81 ? -1.599 3.501 -8.877 1.00 95.06 81 ILE A CA 1
ATOM 636 C C . ILE A 1 81 ? -0.911 4.457 -9.855 1.00 95.06 81 ILE A C 1
ATOM 638 O O . ILE A 1 81 ? 0.267 4.757 -9.684 1.00 95.06 81 ILE A O 1
ATOM 642 N N . LYS A 1 82 ? -1.629 4.984 -10.851 1.00 94.62 82 LYS A N 1
ATOM 643 C CA . LYS A 1 82 ? -1.080 5.827 -11.922 1.00 94.62 82 LYS A CA 1
ATOM 644 C C . LYS A 1 82 ? -0.346 7.064 -11.417 1.00 94.62 82 LYS A C 1
ATOM 646 O O . LYS A 1 82 ? 0.722 7.393 -11.923 1.00 94.62 82 LYS A O 1
ATOM 651 N N . ASN A 1 83 ? -0.882 7.723 -10.391 1.00 95.56 83 ASN A N 1
ATOM 652 C CA . ASN A 1 83 ? -0.226 8.883 -9.783 1.00 95.56 83 ASN A CA 1
ATOM 653 C C . ASN A 1 83 ? 1.129 8.497 -9.173 1.00 95.56 83 ASN A C 1
ATOM 655 O O . ASN A 1 83 ? 2.127 9.169 -9.407 1.00 95.56 83 ASN A O 1
ATOM 659 N N . ILE A 1 84 ? 1.182 7.361 -8.475 1.00 95.81 84 ILE A N 1
ATOM 660 C CA . ILE A 1 84 ? 2.408 6.844 -7.856 1.00 95.81 84 ILE A CA 1
ATOM 661 C C . ILE A 1 84 ? 3.394 6.375 -8.931 1.00 95.81 84 ILE A C 1
ATOM 663 O O . ILE A 1 84 ? 4.593 6.610 -8.813 1.00 95.81 84 ILE A O 1
ATOM 667 N N . TRP A 1 85 ? 2.899 5.758 -10.004 1.00 95.88 85 TRP A N 1
ATOM 668 C CA . TRP A 1 85 ? 3.707 5.399 -11.166 1.00 95.88 85 TRP A CA 1
ATOM 669 C C . TRP A 1 85 ? 4.360 6.630 -11.807 1.00 95.88 85 TRP A C 1
ATOM 671 O O . TRP A 1 85 ? 5.555 6.623 -12.093 1.00 95.88 85 TRP A O 1
ATOM 681 N N . ASN A 1 86 ? 3.606 7.716 -11.986 1.00 96.25 86 ASN A N 1
ATOM 682 C CA . ASN A 1 86 ? 4.139 8.969 -12.515 1.00 96.25 86 ASN A CA 1
ATOM 683 C C . ASN A 1 86 ? 5.159 9.608 -11.562 1.00 96.25 86 ASN A C 1
ATOM 685 O O . ASN A 1 86 ? 6.195 10.090 -12.020 1.00 96.25 86 ASN A O 1
ATOM 689 N N . ASP A 1 87 ? 4.923 9.561 -10.250 1.00 97.25 87 ASP A N 1
ATOM 690 C CA . ASP A 1 87 ? 5.903 10.019 -9.263 1.00 97.25 87 ASP A CA 1
ATOM 691 C C . ASP A 1 87 ? 7.205 9.206 -9.345 1.00 97.25 87 ASP A C 1
ATOM 693 O O . ASP A 1 87 ? 8.286 9.793 -9.301 1.00 97.25 87 ASP A O 1
ATOM 697 N N . TYR A 1 88 ? 7.122 7.888 -9.562 1.00 96.12 88 TYR A N 1
ATOM 698 C CA . TYR A 1 88 ? 8.293 7.039 -9.804 1.00 96.12 88 TYR A CA 1
ATOM 699 C C . TYR A 1 88 ? 9.014 7.414 -11.103 1.00 96.12 88 TYR A C 1
ATOM 701 O O . TYR A 1 88 ? 10.221 7.644 -11.082 1.00 96.12 88 TYR A O 1
ATOM 709 N N . LYS A 1 89 ? 8.286 7.567 -12.218 1.00 95.31 89 LYS A N 1
ATOM 710 C CA . LYS A 1 89 ? 8.875 7.979 -13.506 1.00 95.31 89 LYS A CA 1
ATOM 711 C C . LYS A 1 89 ? 9.544 9.348 -13.445 1.00 95.31 89 LYS A C 1
ATOM 713 O O . LYS A 1 89 ? 10.548 9.566 -14.110 1.00 95.31 89 LYS A O 1
ATOM 718 N N . SER A 1 90 ? 8.995 10.264 -12.651 1.00 96.31 90 SER A N 1
ATOM 719 C CA . SER A 1 90 ? 9.576 11.594 -12.439 1.00 96.31 90 SER A CA 1
ATOM 720 C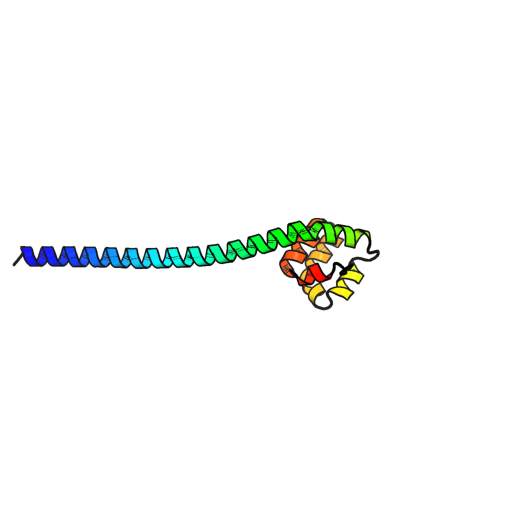 C . SER A 1 90 ? 10.749 11.607 -11.450 1.00 96.31 90 SER A C 1
ATOM 722 O O . SER A 1 90 ? 11.326 12.664 -11.212 1.00 96.31 90 SER A O 1
ATOM 724 N N . GLY A 1 91 ? 11.095 10.463 -10.849 1.00 95.50 91 GLY A N 1
ATOM 725 C CA . GLY A 1 91 ? 12.185 10.338 -9.880 1.00 95.50 91 GLY A CA 1
ATOM 726 C C . GLY A 1 91 ? 11.861 10.859 -8.475 1.00 95.50 91 GLY A C 1
ATOM 727 O O . GLY A 1 91 ? 12.728 10.826 -7.606 1.00 95.50 91 GLY A O 1
ATOM 728 N N . LYS A 1 92 ? 10.625 11.310 -8.212 1.00 96.56 92 LYS A N 1
ATOM 729 C CA . LYS A 1 92 ? 10.198 11.792 -6.884 1.00 96.56 92 LYS A CA 1
ATOM 730 C C . LYS A 1 92 ? 10.192 10.695 -5.823 1.00 96.56 92 LYS A C 1
ATOM 732 O O . LYS A 1 92 ? 10.366 10.984 -4.643 1.00 96.56 92 LYS A O 1
ATOM 737 N N . ILE A 1 93 ? 9.932 9.452 -6.226 1.00 96.19 93 ILE A N 1
ATOM 738 C CA . ILE A 1 93 ? 9.952 8.288 -5.337 1.00 96.19 93 ILE A CA 1
ATOM 739 C C . ILE A 1 93 ? 10.839 7.193 -5.924 1.00 96.19 93 ILE A C 1
ATOM 741 O O . ILE A 1 93 ? 10.944 7.041 -7.139 1.00 96.19 93 ILE A O 1
ATOM 745 N N . SER A 1 94 ? 11.453 6.398 -5.051 1.00 95.31 94 SER A N 1
ATOM 746 C CA . SER A 1 94 ? 12.242 5.239 -5.464 1.00 95.31 94 SER A CA 1
ATOM 747 C C . SER A 1 94 ? 11.350 4.075 -5.911 1.00 95.31 94 SER A C 1
ATOM 749 O O . SER A 1 94 ? 10.160 4.013 -5.588 1.00 95.31 94 SER A O 1
ATOM 751 N N . ARG A 1 95 ? 11.946 3.094 -6.599 1.00 93.00 95 ARG A N 1
ATOM 752 C CA . ARG A 1 95 ? 11.281 1.831 -6.966 1.00 93.00 95 ARG A CA 1
ATOM 753 C C . ARG A 1 95 ? 10.668 1.134 -5.749 1.00 93.00 95 ARG A C 1
ATOM 755 O O . ARG A 1 95 ? 9.519 0.702 -5.788 1.00 93.00 95 ARG A O 1
ATOM 762 N N . ARG A 1 96 ? 11.414 1.083 -4.645 1.00 92.88 96 ARG A N 1
ATOM 763 C CA . ARG A 1 96 ? 10.951 0.481 -3.394 1.00 92.88 96 ARG A CA 1
ATOM 764 C C . ARG A 1 96 ? 9.717 1.185 -2.837 1.00 92.88 96 ARG A C 1
ATOM 766 O O . ARG A 1 96 ? 8.788 0.533 -2.369 1.00 92.88 96 ARG A O 1
ATOM 773 N N . GLU A 1 97 ? 9.688 2.513 -2.902 1.00 93.31 97 GLU A N 1
ATOM 774 C CA . GLU A 1 97 ? 8.537 3.304 -2.460 1.00 93.31 97 GLU A CA 1
ATOM 775 C C . GLU A 1 97 ? 7.324 3.141 -3.384 1.00 93.31 97 GLU A C 1
ATOM 777 O O . GLU A 1 97 ? 6.201 3.060 -2.885 1.00 93.31 97 GLU A O 1
ATOM 782 N N . LEU A 1 98 ? 7.528 3.004 -4.701 1.00 94.56 98 LEU A N 1
ATOM 783 C CA . LEU A 1 98 ? 6.468 2.611 -5.636 1.00 94.56 98 LEU A CA 1
ATOM 784 C C . LEU A 1 98 ? 5.837 1.279 -5.211 1.00 94.56 98 LEU A C 1
ATOM 786 O O . LEU A 1 98 ? 4.620 1.209 -5.052 1.00 94.56 98 LEU A O 1
ATOM 790 N N . ILE A 1 99 ? 6.653 0.247 -4.980 1.00 92.75 99 ILE A N 1
ATOM 791 C CA . ILE A 1 99 ? 6.183 -1.099 -4.621 1.00 92.75 99 ILE A CA 1
ATOM 792 C C . ILE A 1 99 ? 5.422 -1.082 -3.294 1.00 92.75 99 ILE A C 1
ATOM 794 O O . ILE A 1 99 ? 4.310 -1.600 -3.220 1.00 92.75 99 ILE A O 1
ATOM 798 N N . LYS A 1 100 ? 5.955 -0.415 -2.263 1.00 92.06 100 LYS A N 1
ATOM 799 C CA . LYS A 1 100 ? 5.265 -0.264 -0.971 1.00 92.06 100 LYS A CA 1
ATOM 800 C C . LYS A 1 100 ? 3.915 0.430 -1.111 1.00 92.06 100 LYS A C 1
ATOM 802 O O . LYS A 1 100 ? 2.925 -0.024 -0.542 1.00 92.06 100 LYS A O 1
ATOM 807 N N . LYS A 1 101 ? 3.866 1.554 -1.832 1.00 92.50 101 LYS A N 1
ATOM 808 C CA . LYS A 1 101 ? 2.627 2.320 -2.020 1.00 92.50 101 LYS A CA 1
ATOM 809 C C . LYS A 1 101 ? 1.614 1.534 -2.853 1.00 92.50 101 LYS A C 1
ATOM 811 O O . LYS A 1 101 ? 0.433 1.546 -2.525 1.00 92.50 101 LYS A O 1
ATOM 816 N N . ALA A 1 102 ? 2.067 0.805 -3.870 1.00 91.88 102 ALA A N 1
ATOM 817 C CA . ALA A 1 102 ? 1.209 -0.060 -4.667 1.00 91.88 102 ALA A CA 1
ATOM 818 C C . ALA A 1 102 ? 0.668 -1.250 -3.855 1.00 91.88 102 ALA A C 1
ATOM 820 O O . ALA A 1 102 ? -0.530 -1.513 -3.920 1.00 91.88 102 ALA A O 1
ATOM 821 N N . LEU A 1 103 ? 1.489 -1.900 -3.017 1.00 90.50 103 LEU A N 1
ATOM 822 C CA . LEU A 1 103 ? 1.043 -2.944 -2.083 1.00 90.50 103 LEU A CA 1
ATOM 823 C C . LEU A 1 103 ? -0.008 -2.421 -1.098 1.00 90.50 103 LEU A C 1
ATOM 825 O O . LEU A 1 103 ? -0.991 -3.107 -0.858 1.00 90.50 103 LEU A O 1
ATOM 829 N N . LYS A 1 104 ? 0.131 -1.193 -0.588 1.00 89.25 104 LYS A N 1
ATOM 830 C CA . LYS A 1 104 ? -0.889 -0.588 0.289 1.00 89.25 104 LYS A CA 1
ATOM 831 C C . LYS A 1 104 ? -2.228 -0.332 -0.406 1.00 89.25 104 LYS A C 1
ATOM 833 O O . LYS A 1 104 ? -3.267 -0.388 0.236 1.00 89.25 104 LYS A O 1
ATOM 838 N N . ILE A 1 105 ? -2.220 -0.016 -1.701 1.00 90.12 105 ILE A N 1
ATOM 839 C CA . ILE A 1 105 ? -3.447 0.320 -2.446 1.00 90.12 105 ILE A CA 1
ATOM 840 C C . ILE A 1 105 ? -4.124 -0.926 -3.010 1.00 90.12 105 ILE A C 1
ATOM 842 O O . ILE A 1 105 ? -5.348 -1.037 -3.014 1.00 90.12 105 ILE A O 1
ATOM 846 N N . LEU A 1 106 ? -3.328 -1.848 -3.541 1.00 89.50 106 LEU A N 1
ATOM 847 C CA . LEU A 1 106 ? -3.808 -2.995 -4.305 1.00 89.50 106 LEU A CA 1
ATOM 848 C C . LEU A 1 106 ? -3.706 -4.312 -3.521 1.00 89.50 106 LEU A C 1
ATOM 850 O O . LEU A 1 106 ? -4.311 -5.311 -3.924 1.00 89.50 106 LEU A O 1
ATOM 854 N N . GLY A 1 107 ? -2.965 -4.338 -2.411 1.00 87.50 107 GLY A N 1
ATOM 855 C CA . GLY A 1 107 ? -2.806 -5.496 -1.535 1.00 87.50 107 GLY A CA 1
ATOM 856 C C . GLY A 1 107 ? -2.407 -6.751 -2.305 1.00 87.50 107 GLY A C 1
ATOM 857 O O . GLY A 1 107 ? -1.513 -6.748 -3.154 1.00 87.50 107 GLY A O 1
ATOM 858 N N . LYS A 1 108 ? -3.159 -7.830 -2.069 1.00 83.12 108 LYS A N 1
ATOM 859 C CA . LYS A 1 108 ? -2.966 -9.133 -2.724 1.00 83.12 108 LYS A CA 1
ATOM 860 C C . LYS A 1 108 ? -3.058 -9.090 -4.250 1.00 83.12 108 LYS A C 1
ATOM 862 O O . LYS A 1 108 ? -2.510 -9.969 -4.906 1.00 83.12 108 LYS A O 1
ATOM 867 N N . ARG A 1 109 ? -3.732 -8.097 -4.844 1.00 85.12 109 ARG A N 1
ATOM 868 C CA . ARG A 1 109 ? -3.808 -7.979 -6.311 1.00 85.12 109 ARG A CA 1
ATOM 869 C C . ARG A 1 109 ? -2.466 -7.591 -6.919 1.00 85.12 109 ARG A C 1
ATOM 871 O O . ARG A 1 109 ? -2.141 -8.078 -7.991 1.00 85.12 109 ARG A O 1
ATOM 878 N N . PHE A 1 110 ? -1.673 -6.789 -6.211 1.00 88.19 110 PHE A N 1
ATOM 879 C CA . PHE A 1 110 ? -0.322 -6.437 -6.645 1.00 88.19 110 PHE A CA 1
ATOM 880 C C . PHE A 1 110 ? 0.654 -7.607 -6.497 1.00 88.19 110 PHE A C 1
ATOM 882 O O . PHE A 1 110 ? 1.580 -7.750 -7.280 1.00 88.19 110 PHE A O 1
ATOM 889 N N . ILE A 1 111 ? 0.412 -8.503 -5.541 1.00 84.25 111 ILE A N 1
ATOM 890 C CA . ILE A 1 111 ? 1.228 -9.710 -5.352 1.00 84.25 111 ILE A CA 1
ATOM 891 C C . ILE A 1 111 ? 1.079 -10.680 -6.528 1.00 84.25 111 ILE A C 1
ATOM 893 O O . ILE A 1 111 ? 2.046 -11.336 -6.898 1.00 84.25 111 ILE A O 1
ATOM 897 N N . LYS A 1 112 ? -0.095 -10.714 -7.179 1.00 84.00 112 LYS A N 1
ATOM 898 C CA . LYS A 1 112 ? -0.333 -11.522 -8.392 1.00 84.00 112 LYS A CA 1
ATOM 899 C C . LYS A 1 112 ? 0.542 -11.125 -9.586 1.00 84.00 112 LYS A C 1
ATOM 901 O O . LYS A 1 112 ? 0.506 -11.817 -10.600 1.00 84.00 112 LYS A O 1
ATOM 906 N N . LEU A 1 113 ? 1.296 -10.026 -9.484 1.00 80.00 113 LEU A N 1
ATOM 907 C CA . LEU A 1 113 ? 2.365 -9.724 -10.427 1.00 80.00 113 LEU A CA 1
ATOM 908 C C . LEU A 1 113 ? 3.420 -10.824 -10.408 1.00 80.00 113 LEU A C 1
ATOM 910 O O . LEU A 1 113 ? 3.868 -11.236 -11.461 1.00 80.00 113 LEU A O 1
ATOM 914 N N . ILE A 1 114 ? 3.790 -11.350 -9.244 1.00 76.31 114 ILE A N 1
ATOM 915 C CA . ILE A 1 114 ? 4.805 -12.397 -9.179 1.00 76.31 114 ILE A CA 1
ATOM 916 C C . ILE A 1 114 ? 4.239 -13.635 -9.889 1.00 76.31 114 ILE A C 1
ATOM 918 O O . ILE A 1 114 ? 3.229 -14.182 -9.428 1.00 76.31 114 ILE A O 1
ATOM 922 N N . PRO A 1 115 ? 4.826 -14.067 -11.024 1.00 67.94 115 PRO A N 1
ATOM 923 C CA . PRO A 1 115 ? 4.392 -15.295 -11.662 1.00 67.94 115 PRO A CA 1
ATOM 924 C C . PRO A 1 115 ? 4.568 -16.427 -10.651 1.00 67.94 115 PRO A C 1
ATOM 926 O O . PRO A 1 115 ? 5.608 -16.515 -9.998 1.00 67.94 115 PRO A O 1
ATOM 929 N N . ILE A 1 116 ? 3.546 -17.274 -10.501 1.00 56.59 116 ILE A N 1
ATOM 930 C CA . ILE A 1 116 ? 3.665 -18.511 -9.728 1.00 56.59 116 ILE A CA 1
ATOM 931 C C . ILE A 1 116 ? 4.648 -19.387 -10.506 1.00 56.59 116 ILE A C 1
ATOM 933 O O . ILE A 1 116 ? 4.257 -20.102 -11.423 1.00 56.59 116 ILE A O 1
ATOM 937 N N . ILE A 1 117 ? 5.937 -19.257 -10.205 1.00 46.31 117 ILE A N 1
ATOM 938 C CA . ILE A 1 117 ? 6.929 -20.247 -10.595 1.00 46.31 117 ILE A CA 1
ATOM 939 C C . ILE A 1 117 ? 6.720 -21.389 -9.602 1.00 46.31 117 ILE A C 1
ATOM 941 O O . ILE A 1 117 ? 7.106 -21.284 -8.438 1.00 46.31 117 ILE A O 1
ATOM 945 N N . MET A 1 118 ? 5.983 -22.402 -10.056 1.00 37.09 118 MET A N 1
ATOM 946 C CA . MET A 1 118 ? 5.905 -23.729 -9.451 1.00 37.09 118 MET A CA 1
ATOM 947 C C . MET A 1 118 ? 6.895 -24.633 -10.173 1.00 37.09 118 MET A C 1
ATOM 949 O O . MET A 1 118 ? 6.986 -24.492 -11.416 1.00 37.09 118 MET A O 1
#

pLDDT: mean 85.7, std 10.22, range [37.09, 97.25]

Foldseek 3Di:
DVVVVVVVVVVVVVVVVVVVVVVVVVVVVVVVVVVVVVVVVVVLLVVQLVPCLVVVVVVVVVDPDPLVLCCVQCPVPCVVLVVVVVCCVVVVDDPSVSLSVSCVRCPVSSSPSRPPPD

Radius of gyration: 27.37 Å; chains: 1; bounding box: 52×38×79 Å

Sequence (118 aa):
MALSVVVKKVEDGSTLVVKAMSDKTEKITDVLKDLSVKMDDIKSDSVLIKEYTPLIEELFEKVGNVEEYLKERLATDFEKIKNIWNDYKSGKISRRELIKKALKILGKRFIKLIPIIM